Protein AF-A0A151RZE8-F1 (afdb_monomer_lite)

InterPro domains:
  IPR040256 Uncharacterized protein At4g02000-like [PTHR31286] (6-73)

Sequence (77 aa):
IIDMLDDFYLVTFSFEEDNKHALFEGPYMITTHGLIVQRQSPNFLSNVKSVRQVAVWVCIPHLQIELYNEKFFVASE

Radius of gyration: 15.27 Å; chains: 1; bounding box: 43×30×28 Å

pLDDT: mean 70.52, std 15.55, range [38.19, 95.44]

Secondary structure (DSSP, 8-state):
-EE-STT-EE---SSHHHHHHHHHS--EEETTEEE------TT--TTT------------TT--GGG--GGG-----

Foldseek 3Di:
DDDPPPPDDDDDDPDPVVLCCQQPVDFDDDPRDTDDDDDDDPPDDSPPDPPPDDDDDDDDPPDDPVPPDPPPDDPDD

Organism: Cajanus cajan (NCBI:txid3821)

Structure (mmCIF, N/CA/C/O backbone):
data_AF-A0A151RZE8-F1
#
_entry.id   AF-A0A151RZE8-F1
#
loop_
_atom_site.group_PDB
_atom_site.id
_atom_site.type_symbol
_atom_site.label_atom_id
_atom_site.label_alt_id
_atom_site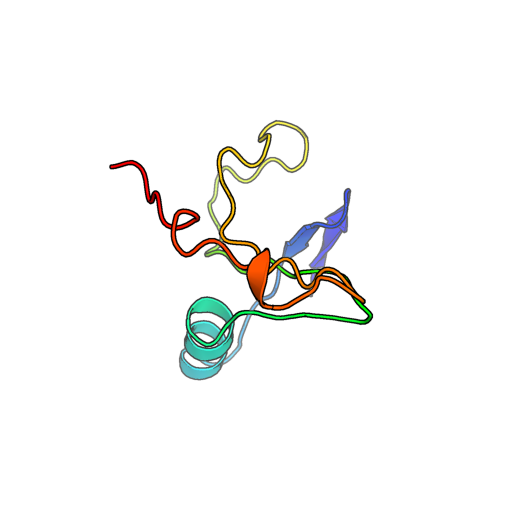.label_comp_id
_atom_site.label_asym_id
_atom_site.label_entity_id
_atom_site.label_seq_id
_atom_site.pdbx_PDB_ins_code
_atom_site.Cartn_x
_atom_site.Cartn_y
_atom_site.Cartn_z
_atom_site.occupancy
_atom_site.B_iso_or_equiv
_atom_site.auth_seq_id
_atom_site.auth_comp_id
_atom_site.auth_asym_id
_atom_site.auth_atom_id
_atom_site.pdbx_PDB_model_num
ATOM 1 N N . ILE A 1 1 ? 8.215 -9.376 -1.296 1.00 88.06 1 ILE A N 1
ATOM 2 C CA . ILE A 1 1 ? 7.060 -8.957 -0.467 1.00 88.06 1 ILE A CA 1
ATOM 3 C C . ILE A 1 1 ? 7.222 -9.626 0.884 1.00 88.06 1 ILE A C 1
ATOM 5 O O . ILE A 1 1 ? 7.577 -10.799 0.908 1.00 88.06 1 ILE A O 1
ATOM 9 N N . ILE A 1 2 ? 7.046 -8.881 1.968 1.00 88.31 2 ILE A N 1
ATOM 10 C CA . ILE A 1 2 ? 7.117 -9.367 3.348 1.00 88.31 2 ILE A CA 1
ATOM 11 C C . ILE A 1 2 ? 5.717 -9.208 3.950 1.00 88.31 2 ILE A C 1
ATOM 13 O O . ILE A 1 2 ? 5.142 -8.125 3.858 1.00 88.31 2 ILE A O 1
ATOM 17 N N . ASP A 1 3 ? 5.178 -10.283 4.520 1.00 88.38 3 ASP A N 1
ATOM 18 C CA . ASP A 1 3 ? 3.899 -10.284 5.238 1.00 88.38 3 ASP A CA 1
ATOM 19 C C . ASP A 1 3 ? 4.093 -9.668 6.635 1.00 88.38 3 ASP A C 1
ATOM 21 O O . ASP A 1 3 ? 4.957 -10.112 7.395 1.00 88.38 3 ASP A O 1
ATOM 25 N N . MET A 1 4 ? 3.339 -8.609 6.935 1.00 82.62 4 MET A N 1
ATOM 26 C CA . MET A 1 4 ? 3.385 -7.875 8.205 1.00 82.62 4 MET A CA 1
ATOM 27 C C . MET A 1 4 ? 2.197 -8.217 9.122 1.00 82.62 4 MET A C 1
ATOM 29 O O . MET A 1 4 ? 2.068 -7.587 10.174 1.00 82.62 4 MET A O 1
ATOM 33 N N . LEU A 1 5 ? 1.381 -9.217 8.750 1.00 78.00 5 LEU A N 1
ATOM 34 C CA . LEU A 1 5 ? 0.122 -9.618 9.387 1.00 78.00 5 LEU A CA 1
ATOM 35 C C . LEU A 1 5 ? -0.973 -8.539 9.297 1.00 78.00 5 LEU A C 1
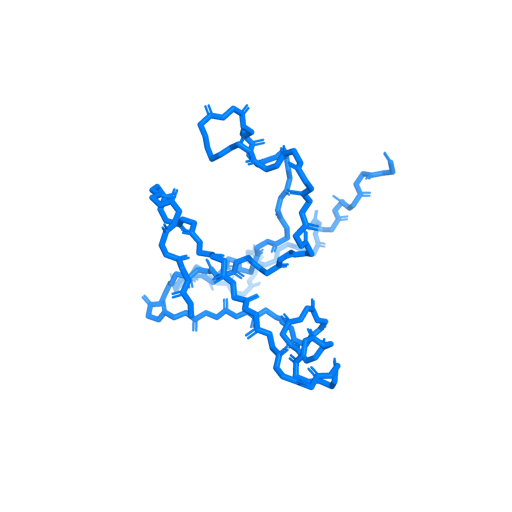ATOM 37 O O . LEU A 1 5 ? -0.721 -7.400 8.902 1.00 78.00 5 LEU A O 1
ATOM 41 N N . ASP A 1 6 ? -2.208 -8.912 9.647 1.00 81.62 6 ASP A N 1
ATOM 42 C CA . ASP A 1 6 ? -3.386 -8.025 9.658 1.00 81.62 6 ASP A CA 1
ATOM 43 C C . ASP A 1 6 ? -3.617 -7.284 8.323 1.00 81.62 6 ASP A C 1
ATOM 45 O O . ASP A 1 6 ? -3.890 -6.086 8.300 1.00 81.62 6 ASP A O 1
ATOM 49 N N . ASP A 1 7 ? -3.468 -8.000 7.201 1.00 80.50 7 ASP A N 1
ATOM 50 C CA . ASP A 1 7 ? -3.613 -7.491 5.826 1.00 80.50 7 ASP A CA 1
ATOM 51 C C . ASP A 1 7 ? -2.604 -6.398 5.415 1.00 80.50 7 ASP A C 1
ATOM 53 O O . ASP A 1 7 ? -2.785 -5.709 4.406 1.00 80.50 7 ASP A O 1
ATOM 57 N N . PHE A 1 8 ? -1.490 -6.268 6.144 1.00 82.31 8 PHE A N 1
ATOM 58 C CA . PHE A 1 8 ? -0.387 -5.384 5.777 1.00 82.31 8 PHE A CA 1
ATOM 59 C C . PHE A 1 8 ? 0.764 -6.132 5.107 1.00 82.31 8 PHE A C 1
ATOM 61 O O . PHE A 1 8 ? 1.222 -7.179 5.560 1.00 82.31 8 PHE A O 1
ATOM 68 N N . TYR A 1 9 ? 1.309 -5.524 4.052 1.00 85.69 9 TYR A N 1
ATOM 69 C CA . TYR A 1 9 ? 2.434 -6.066 3.297 1.00 85.69 9 TYR A CA 1
ATOM 70 C C . TYR A 1 9 ? 3.498 -4.994 3.091 1.00 85.69 9 TYR A C 1
ATOM 72 O O . TYR A 1 9 ? 3.194 -3.853 2.742 1.00 85.69 9 TYR A O 1
ATOM 80 N N . LEU A 1 10 ? 4.764 -5.373 3.254 1.00 87.19 10 LEU A N 1
ATOM 81 C CA . LEU A 1 10 ? 5.897 -4.542 2.872 1.00 87.19 10 LEU A CA 1
ATOM 82 C C . LEU A 1 10 ? 6.431 -4.999 1.513 1.00 87.19 10 LEU A C 1
ATOM 84 O O . LEU A 1 10 ? 6.842 -6.148 1.318 1.00 87.19 10 LEU A O 1
ATOM 88 N N . VAL A 1 11 ? 6.443 -4.073 0.560 1.00 89.06 11 VAL A N 1
ATOM 89 C CA . VAL A 1 11 ? 6.938 -4.299 -0.797 1.00 89.06 11 VAL A CA 1
ATOM 90 C C . VAL A 1 11 ? 8.167 -3.428 -1.020 1.00 89.06 11 VAL A C 1
ATOM 92 O O . VAL A 1 11 ? 8.153 -2.229 -0.756 1.00 89.06 11 VAL A O 1
ATOM 95 N N . THR A 1 12 ? 9.242 -4.047 -1.498 1.00 90.62 12 THR A N 1
ATOM 96 C CA . THR A 1 12 ? 10.470 -3.371 -1.918 1.00 90.62 12 THR A CA 1
ATOM 97 C C . THR A 1 12 ? 10.577 -3.453 -3.431 1.00 90.62 12 THR A C 1
ATOM 99 O O . THR A 1 12 ? 10.445 -4.543 -3.989 1.00 90.62 12 THR A O 1
ATOM 102 N N . PHE A 1 13 ? 10.856 -2.326 -4.072 1.00 91.00 13 PHE A N 1
ATOM 103 C CA . PHE A 1 13 ? 11.042 -2.236 -5.516 1.00 91.00 13 PHE A CA 1
ATOM 104 C C . PHE A 1 13 ? 12.529 -2.122 -5.848 1.00 91.00 13 PHE A C 1
ATOM 106 O O . PHE A 1 13 ? 13.283 -1.496 -5.103 1.00 91.00 13 PHE A O 1
ATOM 113 N N . SER A 1 14 ? 12.946 -2.733 -6.956 1.00 94.94 14 SER A N 1
ATOM 114 C CA . SER A 1 14 ? 14.319 -2.616 -7.465 1.00 94.94 14 SER A CA 1
ATOM 115 C C . SER A 1 14 ? 14.548 -1.311 -8.227 1.00 94.94 14 SER A C 1
ATOM 117 O O . SER A 1 14 ? 15.681 -0.839 -8.277 1.00 94.94 14 SER A O 1
ATOM 119 N N . PHE A 1 15 ? 13.481 -0.728 -8.780 1.00 95.44 15 PHE A N 1
ATOM 120 C CA . PHE A 1 15 ? 13.508 0.507 -9.558 1.00 95.44 15 PHE A CA 1
ATOM 121 C C . PHE A 1 15 ? 12.633 1.580 -8.907 1.00 95.44 15 PHE A C 1
ATOM 123 O O . PHE A 1 15 ? 11.602 1.288 -8.293 1.00 95.44 15 PHE A O 1
ATOM 130 N N . GLU A 1 16 ? 13.066 2.835 -9.016 1.00 92.31 16 GLU A N 1
ATOM 131 C CA . GLU A 1 16 ? 12.340 3.974 -8.450 1.00 92.31 16 GLU A CA 1
ATOM 132 C C . GLU A 1 16 ? 11.038 4.225 -9.216 1.00 92.31 16 GLU A C 1
ATOM 134 O O . GLU A 1 16 ? 10.029 4.599 -8.622 1.00 92.31 16 GLU A O 1
ATOM 139 N N . GLU A 1 17 ? 11.053 3.977 -10.521 1.00 94.44 17 GLU A N 1
ATOM 140 C CA . GLU A 1 17 ? 9.909 4.072 -11.416 1.00 94.44 17 GLU A CA 1
ATOM 141 C C . GLU A 1 17 ? 8.777 3.168 -10.931 1.00 94.44 17 GLU A C 1
ATOM 143 O O . GLU A 1 17 ? 7.685 3.663 -10.671 1.00 94.44 17 GLU A O 1
ATOM 148 N N . ASP A 1 18 ? 9.043 1.883 -10.688 1.00 92.62 18 ASP A N 1
ATOM 149 C CA . ASP A 1 18 ? 8.032 0.933 -10.202 1.00 92.62 18 ASP A CA 1
ATOM 150 C C . ASP A 1 18 ? 7.436 1.360 -8.852 1.00 92.62 18 ASP A C 1
ATOM 152 O O . ASP A 1 18 ? 6.238 1.209 -8.610 1.00 92.62 18 ASP A O 1
ATOM 156 N N . ASN A 1 19 ? 8.260 1.943 -7.974 1.00 89.25 19 ASN A N 1
ATOM 157 C CA . ASN A 1 19 ? 7.811 2.489 -6.695 1.00 89.25 19 ASN A CA 1
ATOM 158 C C . ASN A 1 19 ? 6.882 3.697 -6.900 1.00 89.25 19 ASN A C 1
ATOM 160 O O . ASN A 1 19 ? 5.824 3.784 -6.277 1.00 89.25 19 ASN A O 1
ATOM 164 N N . LYS A 1 20 ? 7.246 4.614 -7.804 1.00 89.19 20 LYS A N 1
ATOM 165 C CA . LYS A 1 20 ? 6.416 5.771 -8.160 1.00 89.19 20 LYS A CA 1
ATOM 166 C C . LYS A 1 20 ? 5.099 5.342 -8.797 1.00 89.19 20 LYS A C 1
ATOM 168 O O . LYS A 1 20 ? 4.064 5.857 -8.386 1.00 89.19 20 LYS A O 1
ATOM 173 N N . HIS A 1 21 ? 5.127 4.382 -9.719 1.00 88.94 21 HIS A N 1
ATOM 174 C CA . HIS A 1 21 ? 3.923 3.795 -10.303 1.00 88.94 21 HIS A CA 1
ATOM 175 C C . HIS A 1 21 ? 3.018 3.254 -9.186 1.00 88.94 21 HIS A C 1
ATOM 177 O O . HIS A 1 21 ? 1.890 3.721 -9.018 1.00 88.94 21 HIS A O 1
ATOM 183 N N . ALA A 1 22 ? 3.552 2.386 -8.319 1.00 87.81 22 ALA A N 1
ATOM 184 C CA . ALA A 1 22 ? 2.818 1.818 -7.189 1.00 87.81 22 ALA A CA 1
ATOM 185 C C . ALA A 1 22 ? 2.252 2.873 -6.217 1.00 87.81 22 ALA A C 1
ATOM 187 O O . ALA A 1 22 ? 1.162 2.683 -5.687 1.00 87.81 22 ALA A O 1
ATOM 188 N N . LEU A 1 23 ? 2.955 3.981 -5.970 1.00 85.12 23 LEU A N 1
ATOM 189 C CA . LEU A 1 23 ? 2.505 5.026 -5.042 1.00 85.12 23 LEU A CA 1
ATOM 190 C C . LEU A 1 23 ? 1.491 6.006 -5.642 1.00 85.12 23 LEU A C 1
ATOM 192 O O . LEU A 1 23 ? 0.614 6.468 -4.915 1.00 85.12 23 LEU A O 1
ATOM 196 N N . PHE A 1 24 ? 1.633 6.369 -6.918 1.00 84.44 24 PHE A N 1
ATOM 197 C CA . PHE A 1 24 ? 0.949 7.538 -7.483 1.00 84.44 24 PHE A CA 1
ATOM 198 C C . PHE A 1 24 ? -0.081 7.215 -8.562 1.00 84.44 24 PHE A C 1
ATOM 200 O O . PHE A 1 24 ? -0.954 8.040 -8.811 1.00 84.44 24 PHE A O 1
ATOM 207 N N . GLU A 1 25 ? -0.024 6.035 -9.176 1.00 85.12 25 GLU A N 1
ATOM 208 C CA . GLU A 1 25 ? -0.927 5.672 -10.281 1.00 85.12 25 GLU A CA 1
ATOM 209 C C . GLU A 1 25 ? -2.126 4.825 -9.842 1.00 85.12 25 GLU A C 1
ATOM 211 O O . GLU A 1 25 ? -2.877 4.309 -10.668 1.00 85.12 25 GLU A O 1
ATOM 216 N N . GLY A 1 26 ? -2.334 4.708 -8.528 1.00 73.38 26 GLY A N 1
ATOM 217 C CA . GLY A 1 26 ? -3.548 4.130 -7.962 1.00 73.38 26 GLY A CA 1
ATOM 218 C C . GLY A 1 26 ? -4.804 4.942 -8.315 1.00 73.38 26 GLY A C 1
ATOM 219 O O . GLY A 1 26 ? -4.720 6.101 -8.725 1.00 73.38 26 GLY A O 1
ATOM 220 N N . PRO A 1 27 ? -5.998 4.361 -8.124 1.00 65.94 27 PRO A N 1
ATOM 221 C CA . PRO A 1 27 ? -6.313 3.329 -7.133 1.00 65.94 27 PRO A CA 1
ATOM 222 C C . PRO A 1 27 ? -6.115 1.884 -7.603 1.00 65.94 27 PRO A C 1
ATOM 224 O O . PRO A 1 27 ? -6.370 1.538 -8.752 1.00 65.94 27 PRO A O 1
ATOM 227 N N . TYR A 1 28 ? -5.740 1.013 -6.665 1.00 80.75 28 TYR A N 1
ATOM 228 C CA . TYR A 1 28 ? -5.575 -0.420 -6.902 1.00 80.75 28 TYR A CA 1
ATOM 229 C C . TYR A 1 28 ? -6.750 -1.198 -6.309 1.00 80.75 28 TYR A C 1
ATOM 231 O O . TYR A 1 28 ? -7.162 -0.949 -5.174 1.00 80.75 28 TYR A O 1
ATOM 239 N N . MET A 1 29 ? -7.280 -2.164 -7.059 1.00 78.62 29 MET A N 1
ATOM 240 C CA . MET A 1 29 ? -8.366 -3.033 -6.609 1.00 78.62 29 MET A CA 1
ATOM 241 C C . MET A 1 29 ? -8.060 -4.480 -6.994 1.00 78.62 29 MET A C 1
ATOM 243 O O . MET A 1 29 ? -7.762 -4.763 -8.153 1.00 78.62 29 MET A O 1
ATOM 247 N N . ILE A 1 30 ? -8.154 -5.400 -6.034 1.00 78.69 30 ILE A N 1
ATOM 248 C CA . ILE A 1 30 ? -8.035 -6.844 -6.271 1.00 78.69 30 ILE A CA 1
ATOM 249 C C . ILE A 1 30 ? -9.339 -7.496 -5.835 1.00 78.69 30 ILE A C 1
ATOM 251 O O . ILE A 1 30 ? -9.696 -7.430 -4.665 1.00 78.69 30 ILE A O 1
ATOM 255 N N . THR A 1 31 ? -10.055 -8.126 -6.770 1.00 72.81 31 THR A N 1
ATOM 256 C CA . THR A 1 31 ? -11.238 -8.961 -6.473 1.00 72.81 31 THR A CA 1
ATOM 257 C C . THR A 1 31 ? -12.217 -8.282 -5.500 1.00 72.81 31 THR A C 1
ATOM 259 O O . THR A 1 31 ? -12.607 -8.864 -4.499 1.00 72.81 31 THR A O 1
ATOM 262 N N . THR A 1 32 ? -12.552 -7.014 -5.763 1.00 69.00 32 THR A N 1
ATOM 263 C CA . THR A 1 32 ? -13.422 -6.125 -4.956 1.00 69.00 32 THR A CA 1
ATOM 264 C C . THR A 1 32 ? -12.842 -5.510 -3.679 1.00 69.00 32 THR A C 1
ATOM 266 O O . THR A 1 32 ? -13.562 -4.802 -2.979 1.00 69.00 32 THR A O 1
ATOM 269 N N . HIS A 1 33 ? -11.562 -5.721 -3.381 1.00 74.44 33 HIS A N 1
ATOM 270 C CA . HIS A 1 33 ? -10.898 -5.167 -2.202 1.00 74.44 33 HIS A CA 1
ATOM 271 C C . HIS A 1 33 ? -9.974 -4.026 -2.632 1.00 74.44 33 HIS A C 1
ATOM 273 O O . HIS A 1 33 ? -9.163 -4.186 -3.548 1.00 74.44 33 HIS A O 1
ATOM 279 N N . GLY A 1 34 ? -10.132 -2.859 -2.006 1.00 75.56 34 GLY A N 1
ATOM 280 C CA . GLY A 1 34 ? -9.273 -1.704 -2.251 1.00 75.56 34 GLY A CA 1
ATOM 281 C C . GLY A 1 34 ? -7.900 -1.913 -1.622 1.00 75.56 34 GLY A C 1
ATOM 282 O O . GLY A 1 34 ? -7.799 -2.306 -0.463 1.00 75.56 34 GLY A O 1
ATOM 283 N N . LEU A 1 35 ? -6.848 -1.636 -2.383 1.00 80.12 35 LEU A N 1
ATOM 284 C CA . LEU A 1 35 ? -5.475 -1.644 -1.899 1.00 80.12 35 LEU A CA 1
ATOM 285 C C . LEU A 1 35 ? -5.026 -0.218 -1.608 1.00 80.12 35 LEU A C 1
ATOM 287 O O . LEU A 1 35 ? -5.171 0.682 -2.436 1.00 80.12 35 LEU A O 1
ATOM 291 N N . ILE A 1 36 ? -4.426 -0.039 -0.437 1.00 79.12 36 ILE A N 1
ATOM 292 C CA . ILE A 1 36 ? -3.819 1.222 -0.030 1.00 79.12 36 ILE A CA 1
ATOM 293 C C . ILE A 1 36 ? -2.314 1.051 -0.150 1.00 79.12 36 ILE A C 1
ATOM 295 O O . ILE A 1 36 ? -1.715 0.242 0.559 1.00 79.12 36 ILE A O 1
ATOM 299 N N . VAL A 1 37 ? -1.703 1.830 -1.034 1.00 84.88 37 VAL A N 1
ATOM 300 C CA . VAL A 1 37 ? -0.248 1.894 -1.145 1.00 84.88 37 VAL A CA 1
ATOM 301 C C . VAL A 1 37 ? 0.221 3.172 -0.465 1.00 84.88 37 VAL A C 1
ATOM 303 O O . VAL A 1 37 ? -0.284 4.258 -0.736 1.00 84.88 37 VAL A O 1
ATOM 306 N N . GLN A 1 38 ? 1.180 3.045 0.447 1.00 81.94 38 GLN A N 1
ATOM 307 C CA . GLN A 1 38 ? 1.776 4.177 1.147 1.00 81.94 38 GLN A CA 1
ATOM 308 C C . GLN A 1 38 ? 3.283 3.984 1.279 1.00 81.94 38 GLN A C 1
ATOM 310 O O . GLN A 1 38 ? 3.783 2.858 1.332 1.00 81.94 38 GLN A O 1
ATOM 315 N N . ARG A 1 39 ? 4.019 5.093 1.376 1.00 83.00 39 ARG A N 1
ATOM 316 C CA . ARG A 1 39 ? 5.464 5.049 1.605 1.00 83.00 39 ARG A CA 1
ATOM 317 C C . ARG A 1 39 ? 5.755 4.438 2.977 1.00 83.00 39 ARG A C 1
ATOM 319 O O . ARG A 1 39 ? 5.118 4.798 3.968 1.00 83.00 39 ARG A O 1
ATOM 326 N N . GLN A 1 40 ? 6.741 3.542 3.037 1.00 75.00 40 GLN A N 1
ATOM 327 C CA . GLN A 1 40 ? 7.152 2.921 4.294 1.00 75.00 40 GLN A CA 1
ATOM 328 C C . GLN A 1 40 ? 7.577 3.994 5.306 1.00 75.00 40 GLN A C 1
ATOM 330 O O . GLN A 1 40 ? 8.341 4.908 4.993 1.00 75.00 40 GLN A O 1
ATOM 335 N N . SER A 1 41 ? 7.048 3.878 6.524 1.00 71.62 41 SER A N 1
ATOM 336 C CA . SER A 1 41 ? 7.401 4.720 7.663 1.00 71.62 41 SER A CA 1
ATOM 337 C C . SER A 1 41 ? 8.098 3.855 8.714 1.00 71.62 41 SER A C 1
ATOM 339 O O . SER A 1 41 ? 7.612 2.758 8.997 1.00 71.62 41 SER A O 1
ATOM 341 N N . PRO A 1 42 ? 9.197 4.324 9.330 1.00 69.25 42 PRO A N 1
ATOM 342 C CA . PRO A 1 42 ? 9.934 3.554 10.334 1.00 69.25 42 PRO A CA 1
ATOM 343 C C . PRO A 1 42 ? 9.104 3.204 11.580 1.00 69.25 42 PRO A C 1
ATOM 345 O O . PRO A 1 42 ? 9.417 2.234 12.258 1.00 69.25 42 PRO A O 1
ATOM 348 N N . ASN A 1 43 ? 8.011 3.930 11.844 1.00 64.88 43 ASN A N 1
ATOM 349 C CA . ASN A 1 43 ? 7.120 3.700 12.988 1.00 64.88 43 ASN A CA 1
ATOM 350 C C . ASN A 1 43 ? 5.786 3.068 12.560 1.00 64.88 43 ASN A C 1
ATOM 352 O O . ASN A 1 43 ? 4.720 3.416 13.079 1.00 64.88 43 ASN A O 1
ATOM 356 N N . PHE A 1 44 ? 5.821 2.206 11.544 1.00 66.62 44 PHE A N 1
ATOM 357 C CA . PHE A 1 44 ? 4.643 1.468 11.116 1.00 66.62 44 PHE A CA 1
ATOM 358 C C . PHE A 1 44 ? 4.352 0.334 12.111 1.00 66.62 44 PHE A C 1
ATOM 360 O O . PHE A 1 44 ? 5.115 -0.622 12.212 1.00 66.62 44 PHE A O 1
ATOM 367 N N . LEU A 1 45 ? 3.255 0.469 12.859 1.00 62.78 45 LEU A N 1
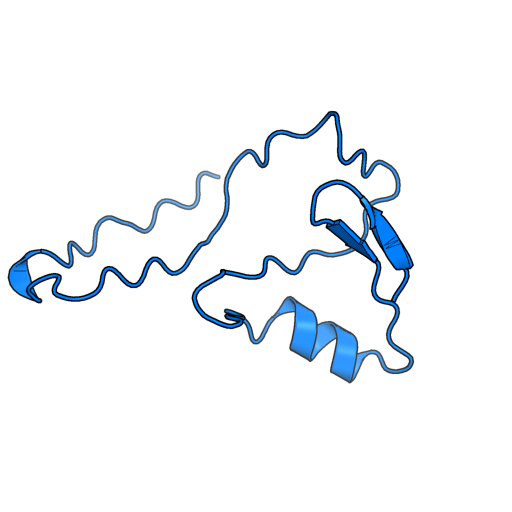ATOM 368 C CA . LEU A 1 45 ? 2.740 -0.535 13.789 1.00 62.78 45 LEU A CA 1
ATOM 369 C C . LEU A 1 45 ? 1.345 -0.940 13.307 1.00 62.78 45 LEU A C 1
ATOM 371 O O . LEU A 1 45 ? 0.410 -0.138 13.420 1.00 62.78 45 LEU A O 1
ATOM 375 N N . SER A 1 46 ? 1.222 -2.155 12.763 1.00 61.62 46 SER A N 1
ATOM 376 C CA . SER A 1 46 ? -0.031 -2.719 12.229 1.00 61.62 46 SER A CA 1
ATOM 377 C C . SER A 1 46 ? -1.161 -2.715 13.266 1.00 61.62 46 SER A C 1
ATOM 379 O O . SER A 1 46 ? -2.308 -2.446 12.934 1.00 61.62 46 SER A O 1
ATOM 381 N N . ASN A 1 47 ? -0.820 -2.891 14.544 1.00 58.06 47 ASN A N 1
ATOM 382 C CA . ASN A 1 47 ? -1.753 -2.991 15.666 1.00 58.06 47 ASN A CA 1
ATOM 383 C C . ASN A 1 47 ? -2.085 -1.663 16.384 1.00 58.06 47 ASN A C 1
ATOM 385 O O . ASN A 1 47 ? -2.913 -1.665 17.293 1.00 58.06 47 ASN A O 1
ATOM 389 N N . VAL A 1 48 ? -1.437 -0.538 16.043 1.00 55.06 48 VAL A N 1
ATOM 390 C CA . VAL A 1 48 ? -1.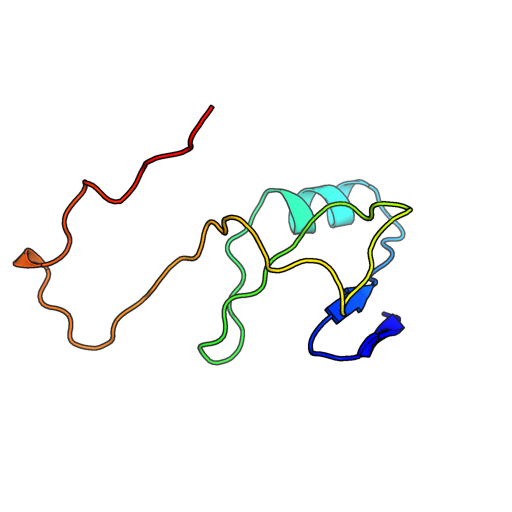592 0.741 16.783 1.00 55.06 48 VAL A CA 1
ATOM 391 C C . VAL A 1 48 ? -2.240 1.844 15.949 1.00 55.06 48 VAL A C 1
ATOM 393 O O . VAL A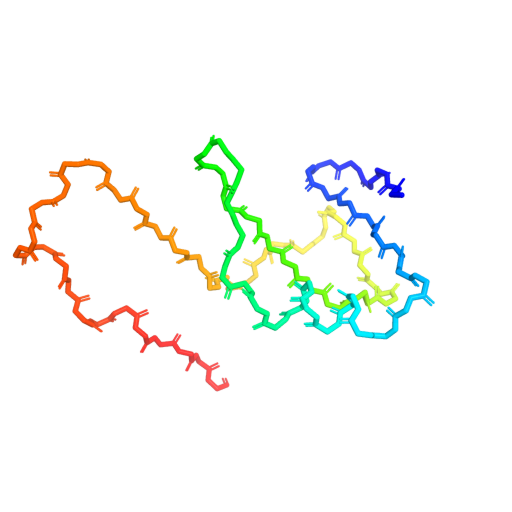 1 48 ? -2.848 2.761 16.504 1.00 55.06 48 VAL A O 1
ATOM 396 N N . LYS A 1 49 ? -2.143 1.795 14.619 1.00 54.53 49 LYS A N 1
ATOM 397 C CA . LYS A 1 49 ? -2.736 2.832 13.770 1.00 54.53 49 LYS A CA 1
ATOM 398 C C . LYS A 1 49 ? -4.072 2.373 13.202 1.00 54.53 49 LYS A C 1
ATOM 400 O O . LYS A 1 49 ? -4.111 1.700 12.179 1.00 54.53 49 LYS A O 1
ATOM 405 N N . SER A 1 50 ? -5.168 2.846 13.804 1.00 55.44 50 SER A N 1
ATOM 406 C CA . SER A 1 50 ? -6.403 3.023 13.041 1.00 55.44 50 SER A CA 1
ATOM 407 C C . SER A 1 50 ? -6.073 3.931 11.858 1.00 55.44 50 SER A C 1
ATOM 409 O O . SER A 1 50 ? -5.469 4.999 12.026 1.00 55.44 50 SER A O 1
ATOM 411 N N . VAL A 1 51 ? -6.368 3.477 10.642 1.00 56.56 51 VAL A N 1
ATOM 412 C CA . VAL A 1 51 ? -6.108 4.281 9.453 1.00 56.56 51 VAL A CA 1
ATOM 413 C C . VAL A 1 51 ? -7.004 5.517 9.546 1.00 56.56 51 VAL A C 1
ATOM 415 O O . VAL A 1 51 ? -8.221 5.411 9.442 1.00 56.56 51 VAL A O 1
ATOM 418 N N . ARG A 1 52 ? -6.417 6.677 9.878 1.00 52.81 52 ARG A N 1
ATOM 419 C CA . ARG A 1 52 ? -7.181 7.861 10.319 1.00 52.81 52 ARG A CA 1
ATOM 420 C C . ARG A 1 52 ? -8.102 8.407 9.229 1.00 52.81 52 ARG A C 1
ATOM 422 O O . ARG A 1 52 ? -9.182 8.882 9.549 1.00 52.81 52 ARG A O 1
ATOM 429 N N . GLN A 1 53 ? -7.675 8.316 7.974 1.00 47.66 53 GLN A N 1
ATOM 430 C CA . GLN A 1 53 ? -8.423 8.657 6.769 1.00 47.66 53 GLN A CA 1
ATOM 431 C C . GLN A 1 53 ? -7.797 7.894 5.602 1.00 47.66 53 GLN A C 1
ATOM 433 O O . GLN A 1 53 ? -6.574 7.766 5.533 1.00 47.66 53 GLN A O 1
ATOM 438 N N . VAL A 1 54 ? -8.630 7.392 4.693 1.00 51.16 54 VAL A N 1
ATOM 439 C CA . VAL A 1 54 ? -8.186 6.705 3.477 1.00 51.16 54 VAL A CA 1
ATOM 440 C C . VAL A 1 54 ? -8.973 7.242 2.299 1.00 51.16 54 VAL A C 1
ATOM 442 O O . VAL A 1 54 ? -10.201 7.277 2.341 1.00 51.16 54 VAL A O 1
ATOM 445 N N . ALA A 1 55 ? -8.267 7.603 1.231 1.00 50.78 55 ALA A N 1
ATOM 446 C CA . ALA A 1 55 ? -8.877 7.755 -0.079 1.00 50.78 55 ALA A CA 1
ATOM 447 C C . ALA A 1 55 ? -9.180 6.354 -0.637 1.00 50.78 55 ALA A C 1
ATOM 449 O O . ALA A 1 55 ? -8.296 5.677 -1.159 1.00 50.78 55 ALA A O 1
ATOM 450 N N . VAL A 1 56 ? -10.419 5.891 -0.464 1.00 49.81 56 VAL A N 1
ATOM 451 C CA . VAL A 1 56 ? -10.924 4.650 -1.066 1.00 49.81 56 VAL A CA 1
ATOM 452 C C . VAL A 1 56 ? -11.866 4.982 -2.216 1.00 49.81 56 VAL A C 1
ATOM 454 O O . VAL A 1 56 ? -12.704 5.874 -2.102 1.00 49.81 56 VAL A O 1
ATOM 457 N N . TRP A 1 57 ? -11.772 4.231 -3.311 1.00 51.22 57 TRP A N 1
ATOM 458 C CA . TRP A 1 57 ? -12.805 4.233 -4.343 1.00 51.22 57 TRP A CA 1
ATOM 459 C C . TRP A 1 57 ? -13.843 3.179 -3.979 1.00 51.22 57 TRP A C 1
ATOM 461 O O . TRP A 1 57 ? -13.595 1.978 -4.090 1.00 51.22 57 TRP A O 1
ATOM 471 N N . VAL A 1 58 ? -14.996 3.627 -3.484 1.00 55.47 58 VAL A N 1
ATOM 472 C CA . VAL A 1 58 ? -16.108 2.739 -3.137 1.00 55.47 58 VAL A CA 1
ATOM 473 C C . VAL A 1 58 ? -16.990 2.573 -4.371 1.00 55.47 58 VAL A C 1
ATOM 475 O O . VAL A 1 58 ? -17.788 3.446 -4.702 1.00 55.47 58 VAL A O 1
ATOM 478 N N . CYS A 1 59 ? -16.859 1.439 -5.054 1.00 58.12 59 CYS A N 1
ATOM 479 C CA . CYS A 1 59 ? -17.795 1.036 -6.100 1.00 58.12 59 CYS A CA 1
ATOM 480 C C . CYS A 1 59 ? -18.945 0.257 -5.455 1.00 58.12 59 CYS A C 1
ATOM 482 O O . CYS A 1 59 ? -18.784 -0.914 -5.120 1.00 58.12 59 CYS A O 1
ATOM 484 N N . ILE A 1 60 ? -20.099 0.898 -5.266 1.00 62.84 60 ILE A N 1
ATOM 485 C CA . ILE A 1 60 ? -21.308 0.227 -4.775 1.00 62.84 60 ILE A CA 1
ATOM 486 C C . ILE A 1 60 ? -22.026 -0.401 -5.983 1.00 62.84 60 ILE A C 1
ATOM 488 O O . ILE A 1 60 ? -22.570 0.339 -6.809 1.00 62.84 60 ILE A O 1
ATOM 492 N N . PRO A 1 61 ? -22.039 -1.739 -6.137 1.00 48.59 61 PRO A N 1
ATOM 493 C CA . PRO A 1 61 ? -22.757 -2.370 -7.238 1.00 48.59 61 PRO A CA 1
ATOM 494 C C . PRO A 1 61 ? -24.256 -2.060 -7.129 1.00 48.59 61 PRO A C 1
ATOM 496 O O . PRO A 1 61 ? -24.836 -2.148 -6.049 1.00 48.59 61 PRO A O 1
ATOM 499 N N . HIS A 1 62 ? -24.875 -1.696 -8.256 1.00 62.88 62 HIS A N 1
ATOM 500 C CA . HIS A 1 62 ? -26.278 -1.258 -8.371 1.00 62.88 62 HIS A CA 1
ATOM 501 C C . HIS A 1 62 ? -26.621 0.104 -7.747 1.00 62.88 62 HIS A C 1
ATOM 503 O O . HIS A 1 62 ? -27.803 0.437 -7.642 1.00 62.88 62 HIS A O 1
ATOM 509 N N . LEU A 1 63 ? -25.629 0.922 -7.379 1.00 67.00 63 LEU A N 1
ATOM 510 C CA . LEU A 1 63 ? -25.901 2.311 -7.020 1.00 67.00 63 LEU A CA 1
ATOM 511 C C . LEU A 1 63 ? -26.357 3.075 -8.264 1.00 67.00 63 LEU A C 1
ATOM 513 O O . LEU A 1 63 ? -25.638 3.153 -9.261 1.00 67.00 63 LEU A O 1
ATOM 517 N N . GLN A 1 64 ? -27.573 3.609 -8.207 1.00 60.19 64 GLN A N 1
ATOM 518 C CA . GLN A 1 64 ? -28.100 4.445 -9.275 1.00 60.19 64 GLN A CA 1
ATOM 519 C C . GLN A 1 64 ? -27.262 5.723 -9.382 1.00 60.19 64 GLN A C 1
ATOM 521 O O . GLN A 1 64 ? -26.829 6.276 -8.369 1.00 60.19 64 GLN A O 1
ATOM 526 N N . ILE A 1 65 ? -27.015 6.183 -10.609 1.00 62.66 65 ILE A N 1
ATOM 527 C CA . ILE A 1 65 ? -26.119 7.313 -10.878 1.00 62.66 65 ILE A CA 1
ATOM 528 C C . ILE A 1 65 ? -26.574 8.603 -10.179 1.00 62.66 65 ILE A C 1
ATOM 530 O O . ILE A 1 65 ? -25.734 9.420 -9.815 1.00 62.66 65 ILE A O 1
ATOM 534 N N . GLU A 1 66 ? -27.874 8.756 -9.894 1.00 65.94 66 GLU A N 1
ATOM 535 C CA . GLU A 1 66 ? -28.408 9.907 -9.156 1.00 65.94 66 GLU A CA 1
ATOM 536 C C . GLU A 1 66 ? -27.946 9.969 -7.688 1.00 65.94 66 GLU A C 1
ATOM 538 O O . GLU A 1 66 ? -28.040 11.018 -7.052 1.00 65.94 66 GLU A O 1
ATOM 543 N N . LEU A 1 67 ? -27.439 8.861 -7.136 1.00 61.56 67 LEU A N 1
ATOM 544 C CA . LEU A 1 67 ? -26.923 8.775 -5.766 1.00 61.56 67 LEU A CA 1
ATOM 545 C C . LEU A 1 67 ? -25.411 9.032 -5.684 1.00 61.56 67 LEU A C 1
ATOM 547 O O . LEU A 1 67 ? -24.855 9.077 -4.583 1.00 61.56 67 LEU A O 1
ATOM 551 N N . TYR A 1 68 ? -24.741 9.227 -6.824 1.00 60.12 68 TYR A N 1
ATOM 552 C CA . TYR A 1 68 ? -23.335 9.611 -6.879 1.00 60.12 68 TYR A CA 1
ATOM 553 C C . TYR A 1 68 ? -23.202 11.103 -6.536 1.00 60.12 68 TYR A C 1
ATOM 555 O O . TYR A 1 68 ? -23.209 11.977 -7.398 1.00 60.12 68 TYR A O 1
ATOM 563 N N . ASN A 1 69 ? -23.162 11.419 -5.242 1.00 59.19 69 ASN A N 1
ATOM 564 C CA . ASN A 1 69 ? -23.025 12.790 -4.761 1.00 59.19 69 ASN A CA 1
ATOM 565 C C . ASN A 1 69 ? -21.557 13.242 -4.864 1.00 59.19 69 ASN A C 1
ATOM 567 O O . ASN A 1 69 ? -20.680 12.638 -4.252 1.00 59.19 69 ASN A O 1
ATOM 571 N N . GLU A 1 70 ? -21.285 14.337 -5.577 1.00 56.28 70 GLU A N 1
ATOM 572 C CA . GLU A 1 70 ? -19.934 14.905 -5.757 1.00 56.28 70 GLU A CA 1
ATOM 573 C C . GLU A 1 70 ? -19.279 15.394 -4.447 1.00 56.28 70 GLU A C 1
ATOM 575 O O . GLU A 1 70 ? -18.097 15.730 -4.414 1.00 56.28 70 GLU A O 1
ATOM 580 N N . LYS A 1 71 ? -20.018 15.413 -3.330 1.00 53.66 71 LYS A N 1
ATOM 581 C CA . LYS A 1 71 ? -19.557 15.916 -2.024 1.00 53.66 71 LYS A CA 1
ATOM 582 C C . LYS A 1 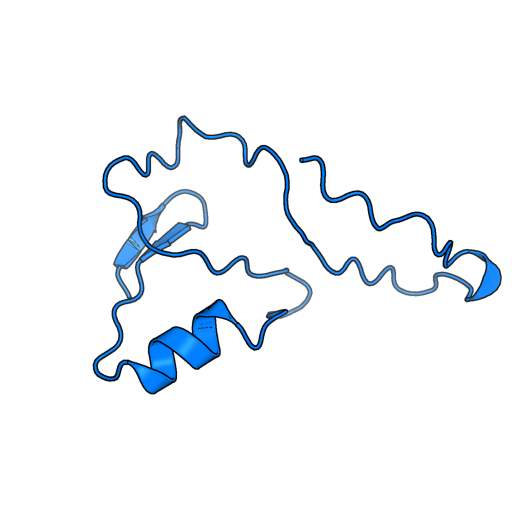71 ? -18.591 15.001 -1.254 1.00 53.66 71 LYS A C 1
ATOM 584 O O . LYS A 1 71 ? -18.359 15.246 -0.073 1.00 53.66 71 LYS A O 1
ATOM 589 N N . PHE A 1 72 ? -18.006 13.980 -1.876 1.00 52.72 72 PHE A N 1
ATOM 590 C CA . PHE A 1 72 ? -17.069 13.065 -1.204 1.00 52.72 72 PHE A CA 1
ATOM 591 C C . PHE A 1 72 ? -15.584 13.460 -1.275 1.00 52.72 72 PHE A C 1
ATOM 593 O O . PHE A 1 72 ? -14.728 12.680 -0.865 1.00 52.72 72 PHE A O 1
ATOM 600 N N . PHE A 1 73 ? -15.253 14.685 -1.687 1.00 49.59 73 PHE A N 1
ATOM 601 C CA . PHE A 1 73 ? -13.893 15.211 -1.549 1.00 49.59 73 PHE A CA 1
ATOM 602 C C . PHE A 1 73 ? -13.801 16.177 -0.369 1.00 49.59 73 PHE A C 1
ATOM 604 O O . PHE A 1 73 ? -14.025 17.375 -0.509 1.00 49.59 73 PHE A O 1
ATOM 611 N N . VAL A 1 74 ? -13.430 15.654 0.799 1.00 44.62 74 VAL A N 1
ATOM 612 C CA . VAL A 1 74 ? -12.814 16.473 1.847 1.00 44.62 74 VAL A CA 1
ATOM 613 C C . VAL A 1 74 ? -11.475 15.836 2.192 1.00 44.62 74 VAL A C 1
ATOM 615 O O . VAL A 1 74 ? -11.396 14.922 3.010 1.00 44.62 74 VAL A O 1
ATOM 618 N N . ALA A 1 75 ? -10.418 16.312 1.536 1.00 43.97 75 ALA A N 1
ATOM 619 C CA . ALA A 1 75 ? -9.089 16.261 2.122 1.00 43.97 75 ALA A CA 1
ATOM 620 C C . ALA A 1 75 ? -9.093 17.298 3.253 1.00 43.97 75 ALA A C 1
ATOM 622 O O . ALA A 1 75 ? -9.220 18.492 2.990 1.00 43.97 75 ALA A O 1
ATOM 623 N N . SER A 1 76 ? -9.072 16.847 4.506 1.00 40.19 76 SER A N 1
ATOM 624 C CA . SER A 1 76 ? -8.812 17.747 5.629 1.00 40.19 76 SER A CA 1
ATOM 625 C C . SER A 1 76 ? -7.335 18.132 5.618 1.00 40.19 76 SER A C 1
ATOM 627 O O . SER A 1 76 ? -6.484 17.243 5.532 1.00 40.19 76 SER A O 1
ATOM 629 N N . GLU A 1 77 ? -7.083 19.442 5.673 1.00 38.19 77 GLU A N 1
ATOM 630 C CA . GLU A 1 77 ? -5.775 20.077 5.900 1.00 38.19 77 GLU A CA 1
ATOM 631 C C . GLU A 1 77 ? -5.099 19.614 7.200 1.00 38.19 77 GLU A C 1
ATOM 633 O O . GLU A 1 77 ? -5.821 19.307 8.182 1.00 38.19 77 GLU A O 1
#